Protein AF-A0A3E0WKY4-F1 (afdb_monomer)

Foldseek 3Di:
DPPDDPVNVVVVVVLVVVLLVVLLDPDLVSLVVVLVVLVVVLVVCCVPVVDDPVVSVVCNVVVSVVSVVSSVVSNVVSVVVVVVVVVVVVVVVVD

Mean predicted aligned error: 10.37 Å

Radius of gyration: 18.67 Å; Cα contacts (8 Å, |Δi|>4): 39; chains: 1; bounding box: 47×30×52 Å

Nearest PDB structures (foldseek):
  6voj-assembly1_P  TM=6.353E-01  e=9.460E-01  Spinacia oleracea
  6voj-assembly1_T  TM=6.410E-01  e=1.290E+00  Spinacia oleracea

Sequence (95 aa):
MFGFGFFDAFIAAGVFGLQYFLSSRNSVYWGGIIPLLFVVWRTWTFVNENEKLLHYALILSVGLAFLIGGWYEGRNVVREKRKQELNKMKSYDMK

Organism: NCBI:txid302167

Solvent-accessible surface area (backbone atoms only — not comparable to full-atom values): 5312 Å² total; per-residue (Å²): 132,88,81,79,46,81,65,49,56,53,50,50,50,48,52,52,50,49,33,53,55,38,30,58,40,98,47,70,62,56,34,53,49,53,56,50,52,51,50,55,51,52,53,51,48,40,71,73,66,69,53,55,66,68,60,51,53,51,54,51,52,54,54,45,52,52,50,50,48,56,44,52,51,42,44,48,56,50,51,51,53,52,52,53,53,51,52,52,52,51,62,63,71,77,104

Structure (mmCIF, N/CA/C/O backbone):
data_AF-A0A3E0WKY4-F1
#
_entry.id   AF-A0A3E0WKY4-F1
#
loop_
_atom_site.group_PDB
_atom_site.id
_atom_site.type_symbol
_atom_site.label_atom_id
_atom_site.label_alt_id
_atom_site.label_comp_id
_atom_site.label_asym_id
_atom_site.label_entity_id
_atom_site.label_seq_id
_atom_site.pdbx_PDB_ins_code
_atom_site.Cartn_x
_atom_site.Cartn_y
_atom_site.Cartn_z
_atom_site.occupancy
_atom_site.B_iso_or_equiv
_atom_site.auth_seq_id
_atom_site.auth_comp_id
_atom_site.auth_asym_id
_atom_site.auth_atom_id
_atom_site.pdbx_PDB_model_num
ATOM 1 N N . MET A 1 1 ? 10.740 9.996 -18.250 1.00 38.16 1 MET A N 1
ATOM 2 C CA . MET A 1 1 ? 10.680 11.074 -17.236 1.00 38.16 1 MET A CA 1
ATOM 3 C C . MET A 1 1 ? 9.254 11.117 -16.717 1.00 38.16 1 MET A C 1
ATOM 5 O O . MET A 1 1 ? 8.380 11.591 -17.428 1.00 38.16 1 MET A O 1
ATOM 9 N N . PHE A 1 2 ? 8.997 10.516 -15.553 1.00 42.41 2 PHE A N 1
ATOM 10 C CA . PHE A 1 2 ? 7.674 10.521 -14.924 1.00 42.41 2 PHE A CA 1
ATOM 11 C C . PHE A 1 2 ? 7.353 11.949 -14.465 1.00 42.41 2 PHE A C 1
ATOM 13 O O . PHE A 1 2 ? 7.914 12.429 -13.482 1.00 42.41 2 PHE A O 1
ATOM 20 N N . GLY A 1 3 ? 6.516 12.657 -15.223 1.00 44.75 3 GLY A N 1
ATOM 21 C CA . GLY A 1 3 ? 6.003 13.966 -14.839 1.00 44.75 3 GLY A CA 1
ATOM 22 C C . GLY A 1 3 ? 4.898 13.790 -13.810 1.00 44.75 3 GLY A C 1
ATOM 23 O O . GLY A 1 3 ? 3.746 13.672 -14.195 1.00 44.75 3 GLY A O 1
ATOM 24 N N . PHE A 1 4 ? 5.253 13.735 -12.526 1.00 52.47 4 PHE A N 1
ATOM 25 C CA . PHE A 1 4 ? 4.278 13.805 -11.440 1.00 52.47 4 PHE A CA 1
ATOM 26 C C . PHE A 1 4 ? 3.842 15.263 -11.267 1.00 52.47 4 PHE A C 1
ATOM 28 O O . PHE A 1 4 ? 4.561 16.076 -10.684 1.00 52.47 4 PHE A O 1
ATOM 35 N N . GLY A 1 5 ? 2.679 15.610 -11.813 1.00 63.97 5 GLY A N 1
ATOM 36 C CA . GLY A 1 5 ? 2.025 16.886 -11.552 1.00 63.97 5 GLY A CA 1
ATOM 37 C C . GLY A 1 5 ? 1.387 16.906 -10.161 1.00 63.97 5 GLY A C 1
ATOM 38 O O . GLY A 1 5 ? 1.102 15.864 -9.574 1.00 63.97 5 GLY A O 1
ATOM 39 N N . PHE A 1 6 ? 1.096 18.099 -9.633 1.00 63.81 6 PHE A N 1
ATOM 40 C CA . PHE A 1 6 ? 0.414 18.266 -8.338 1.00 63.81 6 PHE A CA 1
ATOM 41 C C . PHE A 1 6 ? -0.902 17.464 -8.267 1.00 63.81 6 PHE A C 1
ATOM 43 O O . PHE A 1 6 ? -1.244 16.910 -7.228 1.00 63.81 6 PHE A O 1
ATOM 50 N N . PHE A 1 7 ? -1.596 17.326 -9.400 1.00 67.62 7 PHE A N 1
ATOM 51 C CA . PHE A 1 7 ? -2.815 16.528 -9.541 1.00 67.62 7 PHE A CA 1
ATOM 52 C C . PHE A 1 7 ? -2.597 15.016 -9.370 1.00 67.62 7 PHE A C 1
ATOM 54 O O . PHE A 1 7 ? -3.468 14.348 -8.816 1.00 67.62 7 PHE A O 1
ATOM 61 N N . ASP A 1 8 ? -1.436 14.477 -9.749 1.00 69.44 8 ASP A N 1
ATOM 62 C CA . ASP A 1 8 ? -1.148 13.043 -9.617 1.00 69.44 8 ASP A CA 1
ATOM 63 C C . ASP A 1 8 ? -1.027 12.626 -8.151 1.00 69.44 8 ASP A C 1
ATOM 65 O O . ASP A 1 8 ? -1.458 11.538 -7.770 1.00 69.44 8 ASP A O 1
ATOM 69 N N . ALA A 1 9 ? -0.514 13.519 -7.299 1.00 69.62 9 ALA A N 1
ATOM 70 C CA . ALA A 1 9 ? -0.455 13.294 -5.860 1.00 69.62 9 ALA A CA 1
ATOM 71 C C . ALA A 1 9 ? -1.860 13.199 -5.236 1.00 69.62 9 ALA A C 1
ATOM 73 O O . ALA A 1 9 ? -2.091 12.342 -4.384 1.00 69.62 9 ALA A O 1
ATOM 74 N N . PHE A 1 10 ? -2.819 14.017 -5.690 1.00 75.94 10 PHE A N 1
ATOM 75 C CA . PHE A 1 10 ? -4.216 13.924 -5.243 1.00 75.94 10 PHE A CA 1
ATOM 76 C C . PHE A 1 10 ? -4.911 12.672 -5.760 1.00 75.94 10 PHE A C 1
ATOM 78 O O . PHE A 1 10 ? -5.694 12.073 -5.026 1.00 75.94 10 PHE A O 1
ATOM 85 N N . ILE A 1 11 ? -4.613 12.248 -6.989 1.00 76.44 11 ILE A N 1
ATOM 86 C CA . ILE A 1 11 ? -5.144 10.999 -7.542 1.00 76.44 11 ILE A CA 1
ATOM 87 C C . ILE A 1 11 ? -4.603 9.814 -6.742 1.00 76.44 11 ILE A C 1
ATOM 89 O O . ILE A 1 11 ? -5.384 8.977 -6.296 1.00 76.44 11 ILE A O 1
ATOM 93 N N . ALA A 1 12 ? -3.297 9.773 -6.472 1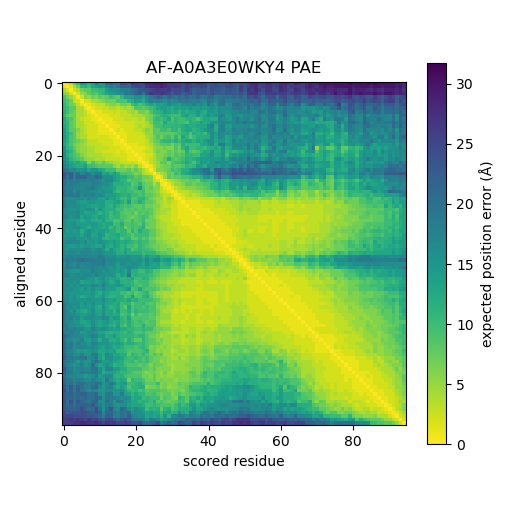.00 70.75 12 ALA A N 1
ATOM 94 C CA . ALA A 1 12 ? -2.690 8.737 -5.644 1.00 70.75 12 ALA A CA 1
ATOM 95 C C . ALA A 1 12 ? -3.279 8.733 -4.225 1.00 70.75 12 ALA A C 1
ATOM 97 O O . ALA A 1 12 ? -3.708 7.686 -3.743 1.00 70.75 12 ALA A O 1
ATOM 98 N N . ALA A 1 13 ? -3.382 9.898 -3.578 1.00 75.25 13 ALA A N 1
ATOM 99 C CA . ALA A 1 13 ? -4.000 10.029 -2.259 1.00 75.25 13 ALA A CA 1
ATOM 100 C C . ALA A 1 13 ? -5.478 9.601 -2.265 1.00 75.25 13 ALA A C 1
ATOM 102 O O . ALA A 1 13 ? -5.929 8.935 -1.335 1.00 75.25 13 ALA A O 1
ATOM 103 N N . GLY A 1 14 ? -6.218 9.921 -3.328 1.00 79.06 14 GLY A N 1
ATOM 104 C CA . GLY A 1 14 ? -7.595 9.487 -3.538 1.00 79.06 14 GLY A CA 1
ATOM 105 C C . GLY A 1 14 ? -7.706 7.972 -3.673 1.00 79.06 14 GLY A C 1
ATOM 106 O O . GLY A 1 14 ? -8.550 7.370 -3.019 1.00 79.06 14 GLY A O 1
ATOM 107 N N . VAL A 1 15 ? -6.820 7.339 -4.445 1.00 74.06 15 VAL A N 1
ATOM 108 C CA . VAL A 1 15 ? -6.754 5.878 -4.613 1.00 74.06 15 VAL A CA 1
ATOM 109 C C . VAL A 1 15 ? -6.408 5.190 -3.291 1.00 74.06 15 VAL A C 1
ATOM 111 O O . VAL A 1 15 ? -7.082 4.232 -2.916 1.00 74.06 15 VAL A O 1
ATOM 114 N N . PHE A 1 16 ? -5.432 5.706 -2.538 1.00 68.31 16 PHE A N 1
ATOM 115 C CA . PHE A 1 16 ? -5.091 5.202 -1.202 1.00 68.31 16 PHE A CA 1
ATOM 116 C C . PHE A 1 16 ? -6.235 5.393 -0.196 1.00 68.31 16 PHE A C 1
ATOM 118 O O . PHE A 1 16 ? -6.545 4.486 0.578 1.00 68.31 16 PHE A O 1
ATOM 125 N N . GLY A 1 17 ? -6.911 6.542 -0.228 1.00 70.44 17 GLY A N 1
ATOM 126 C CA . GLY A 1 17 ? -8.088 6.812 0.595 1.00 70.44 17 GLY A CA 1
ATOM 127 C C . GLY A 1 17 ? -9.245 5.869 0.263 1.00 70.44 17 GLY A C 1
ATOM 128 O O . GLY A 1 17 ? -9.855 5.296 1.167 1.00 70.44 17 GLY A O 1
ATOM 129 N N . LEU A 1 18 ? -9.497 5.629 -1.029 1.00 73.50 18 LEU A N 1
ATOM 130 C CA . LEU A 1 18 ? -10.498 4.672 -1.495 1.00 73.50 18 LEU A CA 1
ATOM 131 C C . LEU A 1 18 ? -10.134 3.248 -1.069 1.00 73.50 18 LEU A C 1
ATOM 133 O O . LEU A 1 18 ? -11.003 2.519 -0.602 1.00 73.50 18 LEU A O 1
ATOM 137 N N . GLN A 1 19 ? -8.859 2.862 -1.169 1.00 67.62 19 GLN A N 1
ATOM 138 C CA . GLN A 1 19 ? -8.349 1.569 -0.711 1.00 67.62 19 GLN A CA 1
ATOM 139 C C . GLN A 1 19 ? -8.640 1.338 0.763 1.00 67.62 19 GLN A C 1
ATOM 141 O O . GLN A 1 19 ? -9.157 0.289 1.146 1.00 67.62 19 GLN A O 1
ATOM 146 N N . TYR A 1 20 ? -8.285 2.318 1.592 1.00 64.31 20 TYR A N 1
ATOM 147 C CA . TYR A 1 20 ? -8.448 2.244 3.031 1.00 64.31 20 TYR A CA 1
ATOM 148 C C . TYR A 1 20 ? -9.934 2.195 3.396 1.00 64.31 20 TYR A C 1
ATOM 150 O O . TYR A 1 20 ? -10.371 1.333 4.164 1.00 64.31 20 TYR A O 1
ATOM 158 N N . PHE A 1 21 ? -10.740 3.047 2.761 1.00 67.56 21 PHE A N 1
ATOM 159 C CA . PHE A 1 21 ? -12.187 3.070 2.934 1.00 67.56 21 PHE A CA 1
ATOM 1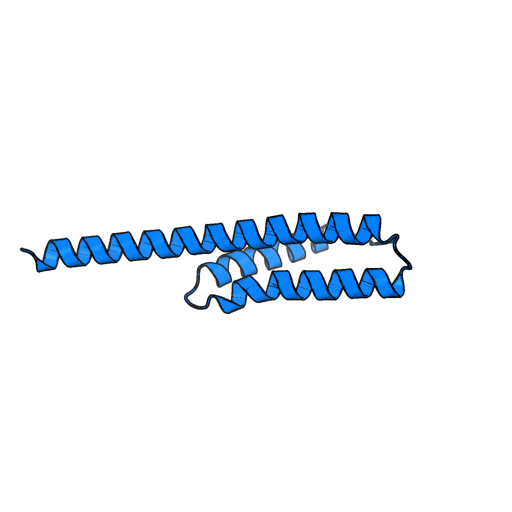60 C C . PHE A 1 21 ? -12.843 1.745 2.523 1.00 67.56 21 PHE A C 1
ATOM 162 O O . PHE A 1 21 ? -13.657 1.196 3.269 1.00 67.56 21 PHE A O 1
ATOM 169 N N . LEU A 1 22 ? -12.454 1.181 1.380 1.00 64.00 22 LEU A N 1
ATOM 170 C CA . LEU A 1 22 ? -12.957 -0.099 0.888 1.00 64.00 22 LEU A CA 1
ATOM 171 C C . LEU A 1 22 ? -12.482 -1.281 1.745 1.00 64.00 22 LEU A C 1
ATOM 173 O O . LEU A 1 22 ? -13.264 -2.196 1.992 1.00 64.00 22 LEU A O 1
ATOM 177 N N . SER A 1 23 ? -11.252 -1.238 2.266 1.00 58.12 23 SER A N 1
ATOM 178 C CA . SER A 1 23 ? -10.726 -2.215 3.232 1.00 58.12 23 SER A CA 1
ATOM 179 C C . SER A 1 23 ? -11.500 -2.200 4.557 1.00 58.12 23 SER A C 1
ATOM 181 O O . SER A 1 23 ? -11.702 -3.247 5.181 1.00 58.12 23 SER A O 1
ATOM 183 N N . SER A 1 24 ? -11.995 -1.022 4.963 1.00 59.38 24 SER A N 1
ATOM 184 C CA . SER A 1 24 ? -12.840 -0.857 6.152 1.00 59.38 24 SER A CA 1
ATOM 185 C C . SER A 1 24 ? -14.260 -1.426 5.979 1.00 59.38 24 SER A C 1
ATOM 187 O O . SER A 1 24 ? -14.964 -1.677 6.962 1.00 59.38 24 SER A O 1
ATOM 189 N N . ARG A 1 25 ? -14.697 -1.663 4.733 1.00 62.34 25 ARG A N 1
ATOM 190 C CA . ARG A 1 25 ? -16.011 -2.236 4.406 1.00 62.34 25 ARG A CA 1
ATOM 191 C C . ARG A 1 25 ? -15.957 -3.766 4.379 1.00 62.34 25 ARG A C 1
ATOM 193 O O . ARG A 1 25 ? -14.906 -4.396 4.375 1.00 62.34 25 ARG A O 1
ATOM 200 N N . ASN A 1 26 ? -17.137 -4.389 4.400 1.00 55.66 26 ASN A N 1
ATOM 201 C CA . ASN A 1 26 ? -17.338 -5.820 4.674 1.00 55.66 26 ASN A CA 1
ATOM 202 C C . ASN A 1 26 ? -16.568 -6.795 3.749 1.00 55.66 26 ASN A C 1
ATOM 204 O O . ASN A 1 26 ? -16.430 -7.967 4.091 1.00 55.66 26 ASN A O 1
ATOM 208 N N . SER A 1 27 ? -16.045 -6.335 2.610 1.00 60.06 27 SER A N 1
ATOM 209 C CA . SER A 1 27 ? -15.326 -7.160 1.639 1.00 60.06 27 SER A CA 1
ATOM 210 C C . SER A 1 27 ? -13.809 -6.987 1.777 1.00 60.06 27 SER A C 1
ATOM 212 O O . SER A 1 27 ? -13.240 -5.952 1.445 1.00 60.06 27 SER A O 1
ATOM 214 N N . VAL A 1 28 ? -13.161 -8.059 2.241 1.00 60.06 28 VAL A N 1
ATOM 215 C CA . VAL A 1 28 ? -11.696 -8.236 2.330 1.00 60.06 28 VAL A CA 1
ATOM 216 C C . VAL A 1 28 ? -11.008 -7.957 0.986 1.00 60.06 28 VAL A C 1
ATOM 218 O O . VAL A 1 28 ? -9.897 -7.431 0.945 1.00 60.06 28 VAL A O 1
ATOM 221 N N . TYR A 1 29 ? -11.692 -8.298 -0.107 1.00 62.62 29 TYR A N 1
ATOM 222 C CA . TYR A 1 29 ? -11.143 -8.382 -1.456 1.00 62.62 29 TYR A CA 1
ATOM 223 C C . TYR A 1 29 ? -10.782 -7.022 -2.059 1.00 62.62 29 TYR A C 1
ATOM 225 O O . TYR A 1 29 ? -9.812 -6.931 -2.806 1.00 62.62 29 TYR A O 1
ATOM 233 N N . TRP A 1 30 ? -11.489 -5.949 -1.691 1.00 63.00 30 TRP A N 1
ATOM 234 C CA . TRP A 1 30 ? -11.203 -4.621 -2.244 1.00 63.00 30 TRP A CA 1
ATOM 235 C C . TRP A 1 30 ? -9.893 -4.017 -1.734 1.00 63.00 30 TRP A C 1
ATOM 237 O O . TRP A 1 30 ? -9.231 -3.294 -2.469 1.00 63.00 30 TRP A O 1
ATOM 247 N N . GLY A 1 31 ? -9.480 -4.340 -0.506 1.00 66.81 31 GLY A N 1
ATOM 248 C CA . GLY A 1 31 ? -8.184 -3.896 0.014 1.00 66.81 31 GLY A CA 1
ATOM 249 C C . GLY A 1 31 ? -6.998 -4.667 -0.580 1.00 66.81 31 GLY A C 1
ATOM 250 O O . GLY A 1 31 ? -5.911 -4.108 -0.696 1.00 66.81 31 GLY A O 1
ATOM 251 N N . GLY A 1 32 ? -7.223 -5.917 -1.008 1.00 72.75 32 GLY A N 1
ATOM 252 C CA . GLY A 1 32 ? -6.212 -6.777 -1.635 1.00 72.75 32 GLY A CA 1
ATOM 253 C C . GLY A 1 32 ? -5.970 -6.495 -3.122 1.00 72.75 32 GLY A C 1
ATOM 254 O O . GLY A 1 32 ? -4.922 -6.865 -3.648 1.00 72.75 32 GLY A O 1
ATOM 255 N N . ILE A 1 33 ? -6.891 -5.796 -3.794 1.00 80.38 33 ILE A N 1
ATOM 256 C CA . ILE A 1 33 ? -6.766 -5.494 -5.227 1.00 80.38 33 ILE A CA 1
ATOM 257 C C . ILE A 1 33 ? -5.621 -4.514 -5.517 1.00 80.38 33 ILE A C 1
ATOM 259 O O . I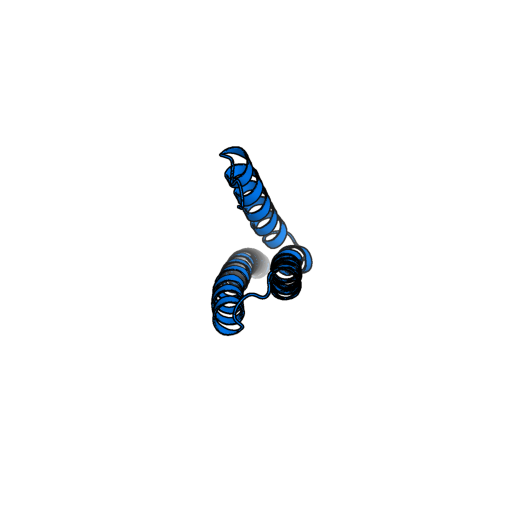LE A 1 33 ? -4.979 -4.603 -6.558 1.00 80.38 33 ILE A O 1
ATOM 263 N N . ILE A 1 34 ? -5.319 -3.612 -4.578 1.00 79.38 34 ILE A N 1
ATOM 264 C CA . ILE A 1 34 ? -4.274 -2.595 -4.752 1.00 79.38 34 ILE A CA 1
ATOM 265 C C . ILE A 1 34 ? -2.859 -3.170 -4.644 1.00 79.38 34 ILE A C 1
ATOM 267 O O . ILE A 1 34 ? -2.060 -2.877 -5.531 1.00 79.38 34 ILE A O 1
ATOM 271 N N . PRO A 1 35 ? -2.532 -4.032 -3.658 1.00 83.12 35 PRO A N 1
ATOM 272 C CA . PRO A 1 35 ? -1.302 -4.820 -3.697 1.00 83.12 35 PRO A CA 1
ATOM 273 C C . PRO A 1 35 ? -1.104 -5.534 -5.039 1.00 83.12 35 PRO A C 1
ATOM 275 O O . PRO A 1 35 ? -0.004 -5.547 -5.580 1.00 83.12 35 PRO A O 1
ATOM 278 N N . LEU A 1 36 ? -2.183 -6.077 -5.605 1.00 84.94 36 LEU A N 1
ATOM 279 C CA . LEU A 1 36 ? -2.148 -6.823 -6.860 1.00 84.94 36 LEU A CA 1
ATOM 280 C C . LEU A 1 36 ? -1.857 -5.910 -8.063 1.00 84.94 36 LEU A C 1
ATOM 282 O O . LEU A 1 36 ? -0.971 -6.210 -8.860 1.00 84.94 36 LEU A O 1
ATOM 286 N N . LEU A 1 37 ? -2.529 -4.758 -8.151 1.00 86.38 37 LEU A N 1
ATOM 287 C CA . LEU A 1 37 ? -2.258 -3.736 -9.171 1.00 86.38 37 LEU A CA 1
ATOM 288 C C . LEU A 1 37 ? -0.832 -3.180 -9.070 1.00 86.38 37 LEU A C 1
ATOM 290 O O . LEU A 1 37 ? -0.180 -2.979 -10.093 1.00 86.38 37 LEU A O 1
ATOM 294 N N . PHE A 1 38 ? -0.329 -2.974 -7.850 1.00 85.69 38 PHE A N 1
ATOM 295 C CA . PHE A 1 38 ? 1.040 -2.517 -7.617 1.00 85.69 38 PHE A CA 1
ATOM 296 C C . PHE A 1 38 ? 2.075 -3.510 -8.160 1.00 85.69 38 PHE A C 1
ATOM 298 O O . PHE A 1 38 ? 3.022 -3.101 -8.833 1.00 85.69 38 PHE A O 1
ATOM 305 N N . VAL A 1 39 ? 1.874 -4.811 -7.925 1.00 90.50 39 VAL A N 1
ATOM 306 C CA . VAL A 1 39 ? 2.748 -5.864 -8.467 1.00 90.50 39 VAL A CA 1
ATOM 307 C C . VAL A 1 39 ? 2.726 -5.844 -9.992 1.00 90.50 39 VAL A C 1
ATOM 309 O O . VAL A 1 39 ? 3.788 -5.774 -10.602 1.00 90.50 39 VAL A O 1
ATOM 312 N N . VAL A 1 40 ? 1.538 -5.834 -10.607 1.00 90.81 40 VAL A N 1
ATOM 313 C CA . VAL A 1 40 ? 1.393 -5.828 -12.073 1.00 90.81 40 VAL A CA 1
ATOM 314 C C . VAL A 1 40 ? 2.101 -4.624 -12.694 1.00 90.81 40 VAL A C 1
ATOM 316 O O . VAL A 1 40 ? 2.871 -4.795 -13.638 1.00 90.81 40 VAL A O 1
ATOM 319 N N . TRP A 1 41 ? 1.905 -3.425 -12.136 1.00 87.62 41 TRP A N 1
ATOM 320 C CA . TRP A 1 41 ? 2.599 -2.223 -12.598 1.00 87.62 41 TRP A CA 1
ATOM 321 C C . TRP A 1 41 ? 4.113 -2.393 -12.487 1.00 87.62 41 TRP A C 1
ATOM 323 O O . TRP A 1 41 ? 4.828 -2.200 -13.469 1.00 87.62 41 TRP A O 1
ATOM 333 N N . ARG A 1 42 ? 4.631 -2.771 -11.311 1.00 87.88 42 ARG A N 1
ATOM 334 C CA . ARG A 1 42 ? 6.082 -2.891 -11.113 1.00 87.88 42 ARG A CA 1
ATOM 335 C C . ARG A 1 42 ? 6.696 -3.936 -12.037 1.00 87.88 42 ARG A C 1
ATOM 337 O O . ARG A 1 42 ? 7.770 -3.686 -12.579 1.00 87.88 42 ARG A O 1
ATOM 344 N N . THR A 1 43 ? 6.037 -5.075 -12.243 1.00 88.12 43 THR A N 1
ATOM 345 C CA . THR A 1 43 ? 6.507 -6.102 -13.181 1.00 88.12 43 THR A CA 1
ATOM 346 C C . THR A 1 43 ? 6.504 -5.581 -14.620 1.00 88.12 43 THR A C 1
ATOM 348 O O . THR A 1 43 ? 7.463 -5.819 -15.350 1.00 88.12 43 THR A O 1
ATOM 351 N N . TRP A 1 44 ? 5.488 -4.811 -15.022 1.00 88.81 44 TRP A N 1
ATOM 352 C CA . TRP A 1 44 ? 5.436 -4.180 -16.343 1.00 88.81 44 TRP A CA 1
ATOM 353 C C . TRP A 1 44 ? 6.591 -3.195 -16.569 1.00 88.81 44 TRP A C 1
ATOM 355 O O . TRP A 1 44 ? 7.244 -3.239 -17.611 1.00 88.81 44 TRP A O 1
ATOM 365 N N . THR A 1 45 ? 6.881 -2.332 -15.592 1.00 87.62 45 THR A N 1
ATOM 366 C CA . THR A 1 45 ? 8.013 -1.393 -15.659 1.00 87.62 45 THR A CA 1
ATOM 367 C C . THR A 1 45 ? 9.345 -2.135 -15.737 1.00 87.62 45 THR A C 1
ATOM 369 O O . THR A 1 45 ? 10.179 -1.803 -16.572 1.00 87.62 45 THR A O 1
ATOM 372 N N . PHE A 1 46 ? 9.526 -3.190 -14.937 1.00 87.56 46 PHE A N 1
ATOM 373 C CA . PHE A 1 46 ? 10.743 -4.003 -14.958 1.00 87.56 46 PHE A CA 1
ATOM 374 C C . PHE A 1 46 ? 11.023 -4.610 -16.340 1.00 87.56 46 PHE A C 1
ATOM 376 O O . PHE A 1 46 ? 12.157 -4.553 -16.812 1.00 87.56 46 PHE A O 1
ATOM 383 N N . VAL A 1 47 ? 9.987 -5.138 -17.003 1.00 89.12 47 VAL A N 1
ATOM 384 C CA . VAL A 1 47 ? 10.107 -5.745 -18.339 1.00 89.12 47 VAL A CA 1
ATOM 385 C C . VAL A 1 47 ? 10.381 -4.701 -19.426 1.00 89.12 47 VAL A C 1
ATOM 387 O O . VAL A 1 47 ? 11.174 -4.962 -20.324 1.00 89.12 47 VAL A O 1
ATOM 390 N N . ASN A 1 48 ? 9.750 -3.524 -19.360 1.00 89.94 48 ASN A N 1
ATOM 391 C CA . ASN A 1 48 ? 9.863 -2.517 -2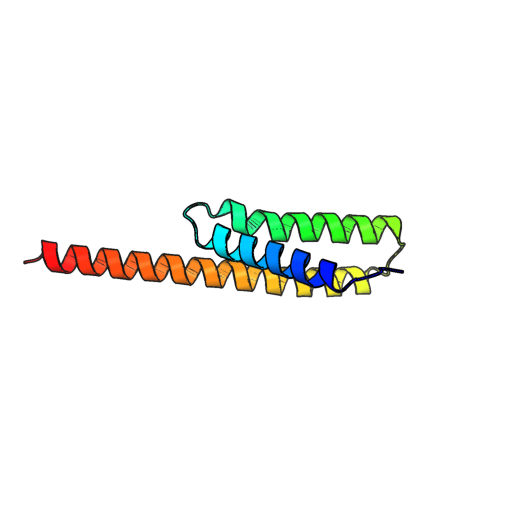0.423 1.00 89.94 48 ASN A CA 1
ATOM 392 C C . ASN A 1 48 ? 11.080 -1.593 -20.285 1.00 89.94 48 ASN A C 1
ATOM 394 O O . ASN A 1 48 ? 11.612 -1.134 -21.292 1.00 89.94 48 ASN A O 1
ATOM 398 N N . GLU A 1 49 ? 11.527 -1.302 -19.062 1.00 86.00 49 GLU A N 1
ATOM 399 C CA . GLU A 1 49 ? 12.578 -0.306 -18.808 1.00 86.00 49 GLU A CA 1
ATOM 400 C C . GLU A 1 49 ? 13.964 -0.925 -18.560 1.00 86.00 49 GLU A C 1
ATOM 402 O O . GLU A 1 49 ? 14.921 -0.195 -18.309 1.00 86.00 49 GLU A O 1
ATOM 407 N N . ASN A 1 50 ? 14.105 -2.257 -18.653 1.00 81.31 50 ASN A N 1
ATOM 408 C CA . ASN A 1 50 ? 15.340 -2.985 -18.318 1.00 81.31 50 ASN A CA 1
ATOM 409 C C . ASN A 1 50 ? 15.910 -2.564 -16.947 1.00 81.31 50 ASN A C 1
ATOM 411 O O . ASN A 1 50 ? 17.123 -2.396 -16.773 1.00 81.31 50 ASN A O 1
ATOM 415 N N . GLU A 1 51 ? 15.028 -2.356 -15.962 1.00 82.44 51 GLU A N 1
ATOM 416 C CA . GLU A 1 51 ? 15.442 -1.999 -14.606 1.00 82.44 51 GLU A CA 1
ATOM 417 C C . GLU A 1 51 ? 16.362 -3.089 -14.024 1.00 82.44 51 GLU A C 1
ATOM 419 O O . GLU A 1 51 ? 16.174 -4.289 -14.233 1.00 82.44 51 GLU A O 1
ATOM 424 N N . LYS A 1 52 ? 17.355 -2.689 -13.220 1.00 88.75 52 LYS A N 1
ATOM 425 C CA . LYS A 1 52 ? 18.192 -3.657 -12.497 1.00 88.75 52 LYS A CA 1
ATOM 426 C C . LYS A 1 52 ? 17.323 -4.467 -11.534 1.00 88.75 52 LYS A C 1
ATOM 428 O O . LYS A 1 52 ? 16.594 -3.889 -10.729 1.00 88.75 52 LYS A O 1
ATOM 433 N N . LEU A 1 53 ? 17.498 -5.790 -11.529 1.00 89.00 53 LEU A N 1
ATOM 434 C CA . LEU A 1 53 ? 16.730 -6.719 -10.687 1.00 89.00 53 LEU A CA 1
ATOM 435 C C . LEU A 1 53 ? 16.753 -6.338 -9.198 1.00 89.00 53 LEU A C 1
ATOM 437 O O . LEU A 1 53 ? 15.729 -6.421 -8.528 1.00 89.00 53 LEU A O 1
ATOM 441 N N . LEU A 1 54 ? 17.889 -5.842 -8.695 1.00 90.44 54 LEU A N 1
ATOM 442 C CA . LEU A 1 54 ? 18.004 -5.334 -7.322 1.00 90.44 54 LEU A CA 1
ATOM 443 C C . LEU A 1 54 ? 17.088 -4.132 -7.051 1.00 90.44 54 LEU A C 1
ATOM 445 O O . LEU A 1 54 ? 16.470 -4.065 -5.994 1.00 90.44 54 LEU A O 1
ATOM 449 N N . HIS A 1 55 ? 16.981 -3.198 -7.998 1.00 87.56 55 HIS A N 1
ATOM 450 C CA . HIS A 1 55 ? 16.127 -2.015 -7.866 1.00 87.56 55 HIS A CA 1
ATOM 451 C C . HIS A 1 55 ? 14.647 -2.411 -7.867 1.00 87.56 55 HIS A C 1
ATOM 453 O O . HIS A 1 55 ? 13.877 -1.975 -7.009 1.00 87.56 55 HIS A O 1
ATOM 459 N N . TYR A 1 56 ? 14.277 -3.318 -8.774 1.00 88.12 56 TYR A N 1
ATOM 460 C CA . TYR A 1 56 ? 12.943 -3.901 -8.825 1.00 88.12 56 TYR A CA 1
ATOM 461 C C . TYR A 1 56 ? 12.573 -4.599 -7.513 1.00 88.12 56 TYR A C 1
ATOM 463 O O . TYR A 1 56 ? 11.552 -4.263 -6.913 1.00 88.12 56 TYR A O 1
ATOM 471 N N . ALA A 1 57 ? 13.422 -5.518 -7.043 1.00 90.38 57 ALA A N 1
ATOM 472 C CA . ALA A 1 57 ? 13.171 -6.310 -5.845 1.00 90.38 57 ALA A CA 1
ATOM 473 C C . ALA A 1 57 ? 13.036 -5.439 -4.590 1.00 90.38 57 ALA A C 1
ATOM 475 O O . ALA A 1 57 ? 12.155 -5.685 -3.766 1.00 90.38 57 ALA A O 1
ATOM 476 N N . LEU A 1 58 ? 13.866 -4.403 -4.454 1.00 92.75 58 LEU A N 1
ATOM 477 C CA . LEU A 1 58 ? 13.852 -3.517 -3.291 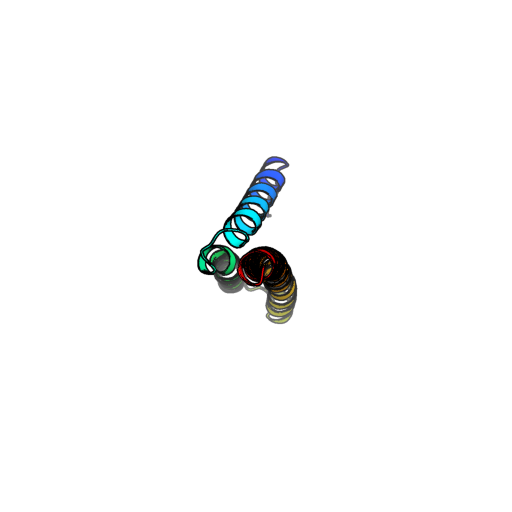1.00 92.75 58 LEU A CA 1
ATOM 478 C C . LEU A 1 58 ? 12.565 -2.681 -3.250 1.00 92.75 58 LEU A C 1
ATOM 480 O O . LEU A 1 58 ? 11.861 -2.690 -2.241 1.00 92.75 58 LEU A O 1
ATOM 484 N N . ILE A 1 59 ? 12.200 -2.042 -4.366 1.00 90.38 59 ILE A N 1
ATOM 485 C CA . ILE A 1 59 ? 10.971 -1.237 -4.456 1.00 90.38 59 ILE A CA 1
ATOM 486 C C . ILE A 1 59 ? 9.727 -2.113 -4.283 1.00 90.38 59 ILE A C 1
ATOM 488 O O . ILE A 1 59 ? 8.805 -1.735 -3.560 1.00 90.38 59 ILE A O 1
ATOM 492 N N . LEU A 1 60 ? 9.698 -3.288 -4.919 1.00 91.12 60 LEU A N 1
ATOM 493 C CA . LEU A 1 60 ? 8.570 -4.210 -4.822 1.00 91.12 60 LEU A CA 1
ATOM 494 C C . LEU A 1 60 ? 8.369 -4.681 -3.377 1.00 91.12 60 LEU A C 1
ATOM 496 O O . LEU A 1 60 ? 7.250 -4.633 -2.872 1.00 91.12 60 LEU A O 1
ATOM 500 N N . SER A 1 61 ? 9.449 -5.090 -2.705 1.00 90.75 61 SER A N 1
ATOM 501 C CA . SER A 1 61 ? 9.390 -5.613 -1.336 1.00 90.75 61 SER A CA 1
ATOM 502 C C . SER A 1 61 ? 8.943 -4.546 -0.340 1.00 90.75 61 SER A C 1
ATOM 504 O O . SER A 1 61 ? 8.046 -4.793 0.463 1.00 90.75 61 SER A O 1
ATOM 506 N N . VAL A 1 62 ? 9.521 -3.341 -0.417 1.00 93.12 62 VAL A N 1
ATOM 507 C CA . VAL A 1 62 ? 9.150 -2.227 0.469 1.00 93.12 62 VAL A CA 1
ATOM 508 C C . VAL A 1 62 ? 7.708 -1.786 0.208 1.00 93.12 62 VAL A C 1
ATOM 510 O O . VAL A 1 62 ? 6.926 -1.670 1.150 1.00 93.12 62 VAL A O 1
ATOM 513 N N . GLY A 1 63 ? 7.320 -1.599 -1.057 1.00 88.81 63 GLY A N 1
ATOM 514 C CA . GLY A 1 63 ? 5.963 -1.184 -1.416 1.00 88.81 63 GLY A CA 1
ATOM 515 C C . GLY A 1 63 ? 4.900 -2.196 -0.983 1.00 88.81 63 GLY A C 1
ATOM 516 O O . GLY A 1 63 ? 3.879 -1.815 -0.409 1.00 88.81 63 GLY A O 1
ATOM 517 N N . LEU A 1 64 ? 5.163 -3.493 -1.172 1.00 89.62 64 LEU A N 1
ATOM 518 C CA . LEU A 1 64 ? 4.274 -4.554 -0.698 1.00 89.62 64 LEU A CA 1
ATOM 519 C C . LEU A 1 64 ? 4.178 -4.597 0.825 1.00 89.62 64 LEU A C 1
ATOM 521 O O . LEU A 1 64 ? 3.072 -4.738 1.341 1.00 89.62 64 LEU A O 1
ATOM 525 N N . ALA A 1 65 ? 5.292 -4.453 1.546 1.00 89.44 65 ALA A N 1
ATOM 526 C CA . ALA A 1 65 ? 5.281 -4.452 3.007 1.00 89.44 65 ALA A CA 1
ATOM 527 C C . ALA A 1 65 ? 4.387 -3.331 3.565 1.00 89.44 65 ALA A C 1
ATOM 529 O O . ALA A 1 65 ? 3.565 -3.582 4.446 1.00 89.44 65 ALA A O 1
ATOM 530 N N . PHE A 1 66 ? 4.475 -2.125 2.996 1.00 86.88 66 PHE A N 1
ATOM 531 C CA . PHE A 1 66 ? 3.606 -1.005 3.365 1.00 86.88 66 PHE A CA 1
ATOM 532 C C . PHE A 1 66 ? 2.133 -1.264 3.027 1.00 86.88 66 PHE A C 1
ATOM 534 O O . PHE A 1 66 ? 1.262 -1.063 3.874 1.00 86.88 66 PHE A O 1
ATOM 541 N N . LEU A 1 67 ? 1.842 -1.736 1.811 1.00 83.81 67 LEU A N 1
ATOM 542 C CA . LEU A 1 67 ? 0.471 -1.997 1.362 1.00 83.81 67 LEU A CA 1
ATOM 543 C C . LEU A 1 67 ? -0.208 -3.098 2.184 1.00 83.81 67 LEU A C 1
ATOM 545 O O . LEU A 1 67 ? -1.365 -2.952 2.580 1.00 83.81 67 LEU A O 1
ATOM 549 N N . ILE A 1 68 ? 0.510 -4.187 2.462 1.00 84.88 68 ILE A N 1
ATOM 550 C CA . ILE A 1 68 ? 0.019 -5.301 3.279 1.00 84.88 68 ILE A CA 1
ATOM 551 C C . ILE A 1 68 ? -0.132 -4.863 4.736 1.00 84.88 68 ILE A C 1
ATOM 553 O O . ILE A 1 68 ? -1.148 -5.180 5.351 1.00 84.88 68 ILE A O 1
ATOM 557 N N . GLY A 1 69 ? 0.831 -4.110 5.277 1.00 84.75 69 GLY A N 1
ATOM 558 C CA . GLY A 1 69 ? 0.775 -3.581 6.640 1.00 84.75 69 GLY A CA 1
ATOM 559 C C . GLY A 1 69 ? -0.451 -2.696 6.865 1.00 84.75 69 GLY A C 1
ATOM 560 O O . GLY A 1 69 ? -1.262 -2.982 7.746 1.00 84.75 69 GLY A O 1
ATOM 561 N N . GLY A 1 70 ? -0.654 -1.690 6.008 1.00 79.62 70 GLY A N 1
ATOM 562 C CA . GLY A 1 70 ? -1.816 -0.798 6.095 1.00 79.62 70 GLY A CA 1
ATOM 563 C C . GLY A 1 70 ? -3.149 -1.524 5.886 1.00 79.62 70 GLY A C 1
ATOM 564 O O . GLY A 1 70 ? -4.152 -1.214 6.535 1.00 79.62 70 GLY A O 1
ATOM 565 N N . TRP A 1 71 ? -3.170 -2.545 5.026 1.00 79.88 71 TRP A N 1
ATOM 566 C CA . TRP A 1 71 ? -4.344 -3.395 4.849 1.00 79.88 71 TRP A CA 1
ATOM 567 C C . TRP A 1 71 ? -4.652 -4.231 6.098 1.00 79.88 71 TRP A C 1
ATOM 569 O O . TRP A 1 71 ? -5.800 -4.260 6.548 1.00 79.88 71 TRP A O 1
ATOM 579 N N . TYR A 1 72 ? -3.639 -4.873 6.684 1.00 81.19 72 TYR A N 1
ATOM 580 C CA . TYR A 1 72 ? -3.778 -5.681 7.894 1.00 81.19 72 TYR A CA 1
ATOM 581 C C . TYR A 1 72 ? -4.277 -4.847 9.077 1.00 81.19 72 TYR A C 1
ATOM 583 O O . TYR A 1 72 ? -5.216 -5.249 9.768 1.00 81.19 72 TYR A O 1
ATOM 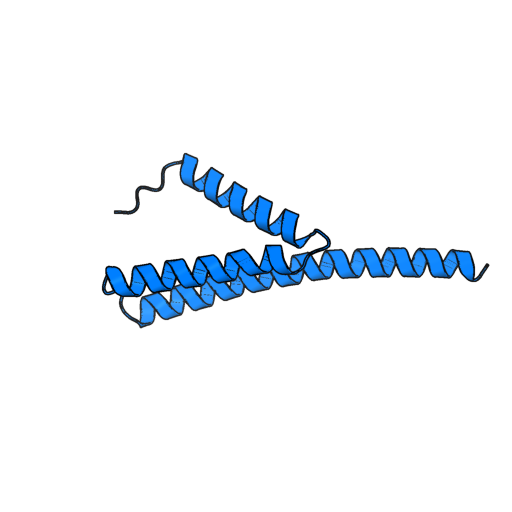591 N N . GLU A 1 73 ? -3.713 -3.657 9.270 1.00 81.69 73 GLU A N 1
ATOM 592 C CA . GLU A 1 73 ? -4.109 -2.747 10.342 1.00 81.69 73 GLU A CA 1
ATOM 593 C C . GLU A 1 73 ? -5.558 -2.268 10.179 1.00 81.69 73 GLU A C 1
ATOM 595 O O . GLU A 1 73 ? -6.362 -2.393 11.108 1.00 81.69 73 GLU A O 1
ATOM 600 N N . GLY A 1 74 ? -5.951 -1.844 8.971 1.00 75.94 74 GLY A N 1
ATOM 601 C CA . GLY A 1 74 ? -7.338 -1.463 8.678 1.00 75.94 74 GLY A CA 1
ATOM 602 C C . GLY A 1 74 ? -8.338 -2.595 8.955 1.00 75.94 74 GLY A C 1
ATOM 603 O O . GLY A 1 74 ? -9.426 -2.366 9.491 1.00 75.94 74 GLY A O 1
ATOM 604 N N . ARG A 1 75 ? -7.955 -3.845 8.668 1.00 78.88 75 ARG A N 1
ATOM 605 C CA . ARG A 1 75 ? -8.763 -5.034 8.979 1.00 78.88 75 ARG A CA 1
ATOM 606 C C . ARG A 1 75 ? -8.832 -5.327 10.473 1.00 78.88 75 ARG A C 1
ATOM 608 O O . ARG A 1 75 ? -9.893 -5.746 10.949 1.00 78.88 75 ARG A O 1
ATOM 615 N N . ASN A 1 76 ? -7.742 -5.113 11.203 1.00 82.31 76 ASN A N 1
ATOM 616 C CA . ASN A 1 76 ? -7.709 -5.332 12.642 1.00 82.31 76 ASN A CA 1
ATOM 617 C C . ASN A 1 76 ? -8.674 -4.381 13.366 1.00 82.31 76 ASN A C 1
ATOM 619 O O . ASN A 1 76 ? -9.491 -4.837 14.162 1.00 82.31 76 ASN A O 1
ATOM 623 N N . VAL A 1 77 ? -8.702 -3.101 12.980 1.00 81.88 77 VAL A N 1
ATOM 624 C CA . VAL A 1 77 ? -9.631 -2.102 13.542 1.00 81.88 77 VAL A CA 1
ATOM 625 C C . VAL A 1 77 ? -11.098 -2.510 13.349 1.00 81.88 77 VAL A C 1
ATOM 627 O O . VAL A 1 77 ? -11.904 -2.432 14.278 1.00 81.88 77 VAL A O 1
ATOM 630 N N . VAL A 1 78 ? -11.475 -2.991 12.158 1.00 80.25 78 VAL A N 1
ATOM 631 C CA . VAL A 1 78 ? -12.849 -3.466 11.897 1.00 80.25 78 VAL A CA 1
ATOM 632 C C . VAL A 1 78 ? -13.182 -4.698 12.741 1.00 80.25 78 VAL A C 1
ATOM 634 O O . VAL A 1 78 ? -14.303 -4.828 13.242 1.00 80.25 78 VAL A O 1
ATOM 637 N N . ARG A 1 79 ? -12.222 -5.616 12.899 1.00 81.44 79 ARG A N 1
ATOM 638 C CA . ARG A 1 79 ? -12.396 -6.835 13.695 1.00 81.44 79 ARG A CA 1
ATOM 639 C C . ARG A 1 79 ? -12.577 -6.512 15.176 1.00 81.44 79 ARG A C 1
ATOM 641 O O . ARG A 1 79 ? -13.457 -7.093 15.810 1.00 81.44 79 ARG A O 1
ATOM 648 N N . GLU A 1 80 ? -11.796 -5.579 15.710 1.00 85.38 80 GLU A N 1
ATOM 649 C CA . GLU A 1 80 ? -11.916 -5.126 17.097 1.00 85.38 80 GLU A CA 1
ATOM 650 C C . GLU A 1 80 ? -13.248 -4.429 17.359 1.00 85.38 80 GLU A C 1
ATOM 652 O O . GLU A 1 80 ? -13.932 -4.790 18.318 1.00 85.38 80 GLU A O 1
ATOM 657 N N . LYS A 1 81 ? -13.685 -3.531 16.466 1.00 84.12 81 LYS A N 1
ATOM 658 C CA . LYS A 1 81 ? -15.009 -2.896 16.566 1.00 84.12 81 LYS A CA 1
ATOM 659 C C . LYS A 1 81 ? -16.137 -3.928 16.593 1.00 84.12 81 LYS A C 1
ATOM 661 O O . LYS A 1 81 ? -17.003 -3.864 17.459 1.00 84.12 81 LYS A O 1
ATOM 666 N N . ARG A 1 82 ? -16.102 -4.942 15.717 1.00 84.19 82 ARG A N 1
ATOM 667 C CA . ARG A 1 82 ? -17.098 -6.035 15.751 1.00 84.19 82 ARG A CA 1
ATOM 668 C C . ARG A 1 82 ? -17.047 -6.835 17.048 1.00 84.19 82 ARG A C 1
ATOM 670 O O . ARG A 1 82 ? -18.092 -7.230 17.550 1.00 84.19 82 ARG A O 1
ATOM 677 N N . LYS A 1 83 ? -15.855 -7.092 17.590 1.00 87.81 83 LYS A N 1
ATOM 678 C CA . LYS A 1 83 ? -15.693 -7.823 18.854 1.00 87.81 83 LYS A CA 1
ATOM 679 C C . LYS A 1 83 ? -16.275 -7.037 20.034 1.00 87.81 83 LYS A C 1
ATOM 681 O O . LYS A 1 83 ? -16.911 -7.635 20.896 1.00 87.81 83 LYS A O 1
ATOM 686 N N . GLN A 1 84 ? -16.092 -5.717 20.054 1.00 87.00 84 GLN A N 1
ATOM 687 C CA . GLN A 1 84 ? -16.680 -4.829 21.061 1.00 87.00 84 GLN A CA 1
ATOM 688 C C . GLN A 1 84 ? -18.211 -4.786 20.962 1.00 87.00 84 GLN A C 1
ATOM 690 O O . GLN A 1 84 ? -18.880 -4.969 21.977 1.00 87.00 84 GLN A O 1
ATOM 695 N N . GLU A 1 85 ? -18.761 -4.639 19.752 1.00 87.69 85 GLU A N 1
ATOM 696 C CA . GLU A 1 85 ? -20.212 -4.710 19.507 1.00 87.69 85 GLU A CA 1
ATOM 697 C C . GLU A 1 85 ? -20.797 -6.059 19.962 1.00 87.69 85 GLU A C 1
ATOM 699 O O . GLU A 1 85 ? -21.790 -6.098 20.687 1.00 87.69 85 GLU A O 1
ATOM 704 N N . LEU A 1 86 ? -20.134 -7.176 19.639 1.00 89.56 86 LEU A N 1
ATOM 705 C CA . LEU A 1 86 ? -20.566 -8.512 20.060 1.00 89.56 86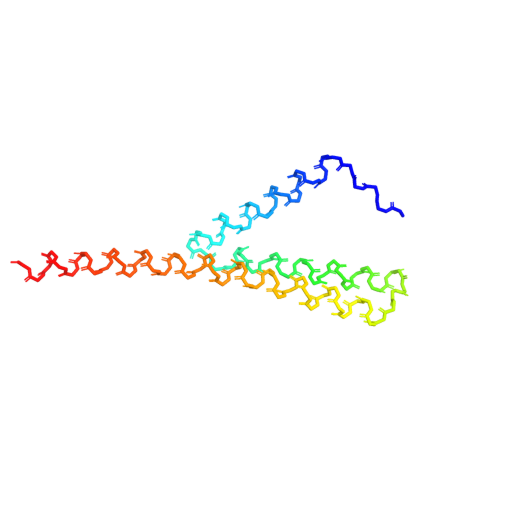 LEU A CA 1
ATOM 706 C C . LEU A 1 86 ? -20.545 -8.680 21.590 1.00 89.56 86 LEU A C 1
ATOM 708 O O . LEU A 1 86 ? -21.464 -9.260 22.166 1.00 89.56 86 LEU A O 1
ATOM 712 N N . ASN A 1 87 ? -19.508 -8.173 22.262 1.00 88.19 87 ASN A N 1
ATOM 713 C CA . ASN A 1 87 ? -19.411 -8.215 23.723 1.00 88.19 87 ASN A CA 1
ATOM 714 C C . ASN A 1 87 ? -20.504 -7.372 24.389 1.00 88.19 87 ASN A C 1
ATOM 716 O O . ASN A 1 87 ? -21.066 -7.789 25.401 1.00 88.19 87 ASN A O 1
ATOM 720 N N . LYS A 1 88 ? -20.836 -6.218 23.801 1.00 87.62 88 LYS A N 1
ATOM 721 C CA . LYS A 1 88 ? -21.939 -5.374 24.258 1.00 87.62 88 LYS A CA 1
ATOM 722 C C . LYS A 1 88 ? -23.269 -6.118 24.141 1.00 87.62 88 LYS A C 1
ATOM 724 O O . LYS A 1 88 ? -23.988 -6.196 25.131 1.00 87.62 88 LYS A O 1
ATOM 729 N N . MET A 1 89 ? -23.551 -6.750 23.001 1.00 88.94 89 MET A N 1
ATOM 730 C CA . MET A 1 89 ? -24.755 -7.577 22.825 1.00 88.94 89 MET A CA 1
ATOM 731 C C . MET A 1 89 ? -24.833 -8.711 23.858 1.00 88.94 89 MET A C 1
ATOM 733 O O . MET A 1 89 ? -25.851 -8.843 24.528 1.00 88.94 89 MET A O 1
ATOM 737 N N . LYS A 1 90 ? -23.736 -9.452 24.084 1.00 83.88 90 LYS A N 1
ATOM 738 C CA . LYS A 1 90 ? -23.681 -10.499 25.122 1.00 83.88 90 LYS A CA 1
ATOM 739 C C . LYS A 1 90 ? -23.963 -9.968 26.530 1.00 83.88 90 LYS A C 1
ATOM 741 O O . LYS A 1 90 ? -24.611 -10.647 27.311 1.00 83.88 90 LYS A O 1
ATOM 746 N N . SER A 1 91 ? -23.486 -8.769 26.872 1.00 83.94 91 SER A N 1
ATOM 747 C CA . SER A 1 91 ? -23.733 -8.185 28.200 1.00 83.94 91 SER A CA 1
ATOM 748 C C . SER A 1 91 ? -25.193 -7.798 28.452 1.00 83.94 91 SER A C 1
ATOM 750 O O . SER A 1 91 ? -25.614 -7.790 29.606 1.00 83.94 91 SER A O 1
ATOM 752 N N . TYR A 1 92 ? -25.952 -7.488 27.397 1.00 80.50 92 TYR A N 1
ATOM 753 C CA . TYR A 1 92 ? -27.388 -7.220 27.49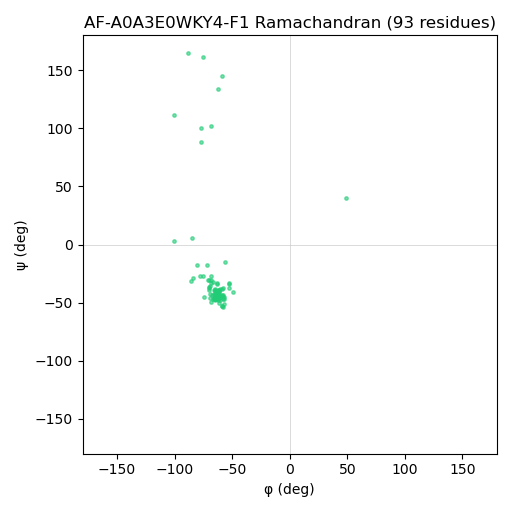4 1.00 80.50 92 TYR A CA 1
ATOM 754 C C . TYR A 1 92 ? -28.226 -8.500 27.469 1.00 80.50 92 TYR A C 1
ATOM 756 O O . TYR A 1 92 ? -29.292 -8.507 28.059 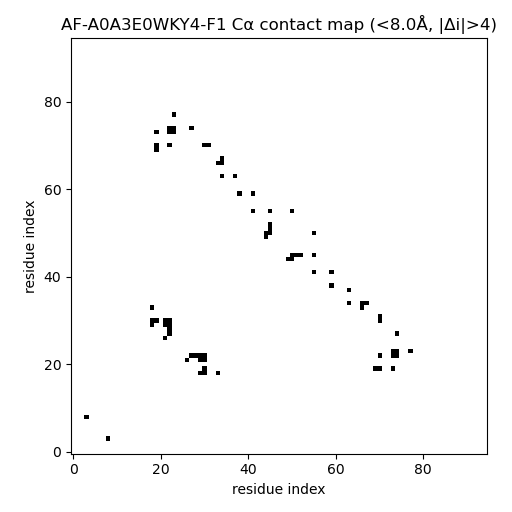1.00 80.50 92 TYR A O 1
ATOM 764 N N . ASP A 1 93 ? -27.736 -9.556 26.818 1.00 79.69 93 ASP A N 1
ATOM 765 C CA . ASP A 1 93 ? -28.408 -10.860 26.725 1.00 79.69 93 ASP A CA 1
ATOM 766 C C . ASP A 1 93 ? -28.254 -11.708 28.005 1.00 79.69 93 ASP A C 1
ATOM 768 O O . ASP A 1 93 ? -29.101 -12.531 28.327 1.00 79.69 93 ASP A O 1
ATOM 772 N N . MET A 1 94 ? -27.174 -11.497 28.767 1.00 68.12 94 MET A N 1
ATOM 773 C CA . MET A 1 94 ? -26.926 -12.167 30.056 1.00 68.12 94 MET A CA 1
ATOM 774 C C . MET A 1 94 ? -27.596 -11.476 31.264 1.00 68.12 94 MET A C 1
ATOM 776 O O . MET A 1 94 ? -27.326 -11.863 32.403 1.00 68.12 94 MET A O 1
ATOM 780 N N . LYS A 1 95 ? -28.409 -10.438 31.043 1.00 50.28 95 LYS A N 1
ATOM 781 C CA . LYS A 1 95 ? -29.204 -9.743 32.068 1.00 50.28 95 LYS A CA 1
ATOM 782 C C . LYS A 1 95 ? -30.681 -10.042 31.873 1.00 50.28 95 LYS A C 1
ATOM 784 O O . LYS A 1 95 ? -31.360 -10.176 32.913 1.00 50.28 95 LYS A O 1
#

Secondary structure (DSSP, 8-state):
-----HHHHHHHHHHHHHHHHHHHSS-THHHHHHHHHHHHHHHHHHHHHT--HHHHHHHHHHHHHHHHHHHHHHHHHHHHHHHHHHHHHHHHHT-

pLDDT: mean 78.09, std 12.35, range [38.16, 93.12]